Protein AF-A0A2Z5X552-F1 (afdb_monomer)

Sequence (143 aa):
MTGKTQVQVYRSRARCLKTTKQQIDLAKSMQAKVTDFGNGTKLLTFRDGTKRTIQTKDLLLDAVQESVQELGEYLAQHPDQISKVDPSILEMLTYAEYFVKAAMNEYTTDPQHCREVATSHLENLSEDYPQIFSKKNAARELN

Foldseek 3Di:
DDDDDPVRVLVVVCPPPDAVVVSVVSLVVQVWDWDDPLLQKIWTQGPVRDIDIDGHDDLLSVLLVVLVVLQVVVCVVVVVCPVVPDVVLVVLSVLLSVLCSCLVDPNDPCSPVSNVSSLVSLCCCCVVPVVRHDPCSSVSNVD

Secondary structure (DSSP, 8-state):
--PPPHHHHHHHHHTT--SHHHHHHHHHHTTPEEEE-SSSEEEEE-TTS-EEEEE---HHHHHHHHHHHHHHHHHHH-GGGGGGS-HHHHHHHHHHHHHHHHHHSTT-S-HHHHHHHHHHHHHHHHHH-TTT--HHHHHTT--

Nearest PDB structures (foldseek):
  7n7g-assembly1_B  TM=4.834E-01  e=1.024E+00  Enterococcus faecium
  7q3e-assembly1_A  TM=2.782E-01  e=4.806E+00  Mus musculus
  4hd1-assembly1_A  TM=2.905E-01  e=9.852E+00  Alicyclobacillus acidocaldarius subsp. acidocaldarius DSM 446

Radius of gyration: 19.0 Å; Cα contacts (8 Å, |Δi|>4): 166; chains: 1; bounding box: 33×29×62 Å

Mean predicted aligned error: 9.07 Å

pLDDT: mean 83.35, std 11.14, range [40.72, 95.5]

Solvent-accessible surface area (backbone atoms only — not comparable to full-atom values): 8044 Å² total; per-residue (Å²): 136,91,71,82,52,67,59,56,54,45,54,66,64,46,72,79,51,88,46,55,67,55,48,48,52,53,38,48,76,66,61,27,48,78,45,78,71,77,76,43,38,35,40,36,38,33,83,88,69,43,72,47,79,49,70,47,85,47,59,60,53,52,28,47,52,49,48,55,48,34,48,51,54,46,36,71,75,38,61,86,43,60,90,65,57,58,68,64,58,60,49,39,54,51,49,22,49,49,25,36,47,36,38,77,37,94,82,44,97,53,38,65,61,26,45,51,54,22,45,51,36,43,42,49,45,26,68,78,38,57,93,50,31,62,65,62,42,43,57,59,61,80,112

Structure (mmCIF, N/CA/C/O backbone):
data_AF-A0A2Z5X552-F1
#
_entry.id   AF-A0A2Z5X552-F1
#
loop_
_atom_site.group_PDB
_atom_site.id
_atom_site.type_symbol
_atom_site.label_atom_id
_atom_site.label_alt_id
_atom_site.label_comp_id
_atom_site.label_asym_id
_atom_site.label_entity_id
_atom_site.label_seq_id
_atom_site.pdbx_PDB_ins_code
_atom_site.Cartn_x
_atom_site.Cartn_y
_atom_site.Cartn_z
_atom_site.occupancy
_atom_site.B_iso_or_equiv
_atom_site.auth_seq_id
_atom_site.auth_comp_id
_atom_site.auth_asym_id
_atom_site.auth_atom_id
_atom_site.pdbx_PDB_model_num
ATOM 1 N N . MET A 1 1 ? 10.201 10.815 -39.193 1.00 40.72 1 MET A N 1
ATOM 2 C CA . MET A 1 1 ? 10.313 9.705 -38.220 1.00 40.72 1 MET A CA 1
ATOM 3 C C . MET A 1 1 ? 8.925 9.409 -37.669 1.00 40.72 1 MET A C 1
ATOM 5 O O . MET A 1 1 ? 8.448 10.161 -36.836 1.00 40.72 1 MET A O 1
ATOM 9 N N . THR A 1 2 ? 8.239 8.380 -38.160 1.00 51.66 2 THR A N 1
ATOM 10 C CA . THR A 1 2 ? 6.888 8.001 -37.694 1.00 51.66 2 THR A CA 1
ATOM 11 C C . THR A 1 2 ? 6.910 6.570 -37.155 1.00 51.66 2 THR A C 1
ATOM 13 O O . THR A 1 2 ? 6.212 5.681 -37.629 1.00 51.66 2 THR A O 1
ATOM 16 N N . GLY A 1 3 ? 7.781 6.331 -36.172 1.00 65.00 3 GLY A N 1
ATOM 17 C CA . GLY A 1 3 ? 7.770 5.110 -35.366 1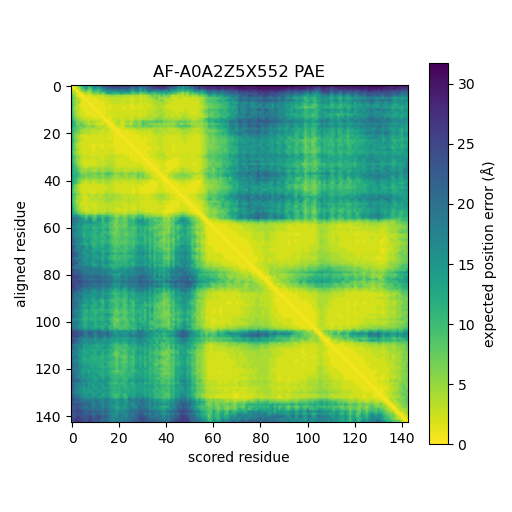.00 65.00 3 GLY A CA 1
ATOM 18 C C . GLY A 1 3 ? 6.860 5.282 -34.150 1.00 65.00 3 GLY A C 1
ATOM 19 O O . GLY A 1 3 ? 6.739 6.386 -33.621 1.00 65.00 3 GLY A O 1
ATOM 20 N N . LYS A 1 4 ? 6.216 4.200 -33.696 1.00 77.88 4 LYS A N 1
ATOM 21 C CA . LYS A 1 4 ? 5.478 4.203 -32.421 1.00 77.88 4 LYS A CA 1
ATOM 22 C C . LYS A 1 4 ? 6.444 4.497 -31.271 1.00 77.88 4 LYS A C 1
ATOM 24 O O . LYS A 1 4 ? 7.532 3.925 -31.237 1.00 77.88 4 LYS A O 1
ATOM 29 N N . THR A 1 5 ? 6.033 5.332 -30.319 1.00 87.50 5 THR A N 1
ATOM 30 C CA . THR A 1 5 ? 6.834 5.592 -29.110 1.00 87.50 5 THR A CA 1
ATOM 31 C C . THR A 1 5 ? 6.931 4.338 -28.243 1.00 87.50 5 THR A C 1
ATOM 33 O O . THR A 1 5 ? 6.062 3.458 -28.293 1.00 87.50 5 THR A O 1
ATOM 36 N N . GLN A 1 6 ? 7.960 4.242 -27.401 1.00 88.75 6 GLN A N 1
ATOM 37 C CA . GLN A 1 6 ? 8.126 3.101 -26.500 1.00 88.75 6 GLN A CA 1
ATOM 38 C C . GLN A 1 6 ? 6.947 2.970 -25.529 1.00 88.75 6 GLN A C 1
ATOM 40 O O . GLN A 1 6 ? 6.493 1.854 -25.286 1.00 88.75 6 GLN A O 1
ATOM 45 N N . VAL A 1 7 ? 6.348 4.081 -25.083 1.00 89.75 7 VAL A N 1
ATOM 46 C CA . VAL A 1 7 ? 5.090 4.057 -24.314 1.00 89.75 7 VAL A CA 1
ATOM 47 C C . VAL A 1 7 ? 3.936 3.419 -25.094 1.00 89.75 7 VAL A C 1
ATOM 49 O O . VAL A 1 7 ? 3.161 2.656 -24.516 1.00 89.75 7 VAL A O 1
ATOM 52 N N . GLN A 1 8 ? 3.786 3.691 -26.394 1.00 90.00 8 GLN A N 1
ATOM 53 C CA . GLN A 1 8 ? 2.726 3.071 -27.203 1.00 90.00 8 GLN A CA 1
ATOM 54 C C . GLN A 1 8 ? 2.947 1.561 -27.364 1.00 90.00 8 GLN A C 1
ATOM 56 O O . GLN A 1 8 ? 1.996 0.781 -27.261 1.00 90.00 8 GLN A O 1
ATOM 61 N N . VAL A 1 9 ? 4.198 1.140 -27.570 1.00 89.69 9 VAL A N 1
ATOM 62 C CA . VAL A 1 9 ? 4.573 -0.282 -27.634 1.00 89.69 9 VAL A CA 1
ATOM 63 C C . VAL A 1 9 ? 4.316 -0.966 -26.290 1.00 89.69 9 VAL A C 1
ATOM 65 O O . VAL A 1 9 ? 3.679 -2.021 -26.254 1.00 89.69 9 VAL A O 1
ATOM 68 N N . TYR A 1 10 ? 4.732 -0.330 -25.194 1.00 91.75 10 TYR A N 1
ATOM 69 C CA . TYR A 1 10 ? 4.497 -0.796 -23.833 1.00 91.75 10 TYR A CA 1
ATOM 70 C C . TYR A 1 10 ? 3.005 -0.983 -23.566 1.00 91.75 10 TYR A C 1
ATOM 72 O O . TYR A 1 10 ? 2.586 -2.081 -23.215 1.00 91.75 10 TYR A O 1
ATOM 80 N N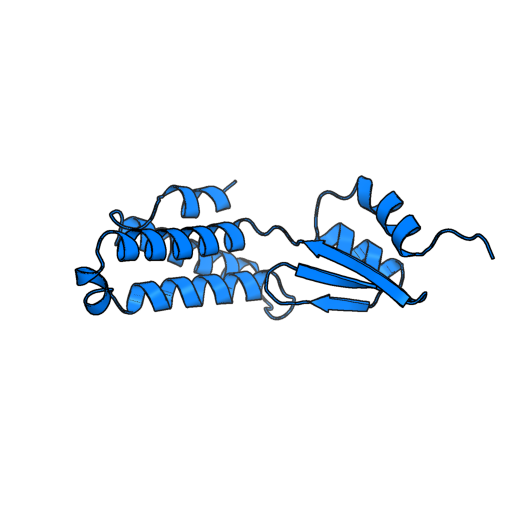 . ARG A 1 11 ? 2.176 0.042 -23.820 1.00 89.38 11 ARG A N 1
ATOM 81 C CA . ARG A 1 11 ? 0.717 -0.030 -23.626 1.00 89.38 11 ARG A CA 1
ATOM 82 C C . ARG A 1 11 ? 0.100 -1.188 -24.397 1.00 89.38 11 ARG A C 1
ATOM 84 O O . ARG A 1 11 ? -0.737 -1.895 -23.851 1.00 89.38 11 ARG A O 1
ATOM 91 N N . SER A 1 12 ? 0.511 -1.403 -25.648 1.00 90.88 12 SER A N 1
ATOM 92 C CA . SER A 1 12 ? -0.028 -2.500 -26.452 1.00 90.88 12 SER A CA 1
ATOM 93 C C . SER A 1 12 ? 0.278 -3.869 -25.844 1.00 90.88 12 SER A C 1
ATOM 95 O O . SER A 1 12 ? -0.609 -4.720 -25.840 1.00 90.88 12 SER A O 1
ATOM 97 N N . ARG A 1 13 ? 1.505 -4.070 -25.344 1.00 89.75 13 ARG A N 1
ATOM 98 C CA . ARG A 1 13 ? 1.972 -5.332 -24.745 1.00 89.75 13 ARG A CA 1
ATOM 99 C C . ARG A 1 13 ? 1.439 -5.543 -23.326 1.00 89.75 13 ARG A C 1
ATOM 101 O O . ARG A 1 13 ? 1.107 -6.663 -22.961 1.00 89.75 13 ARG A O 1
ATOM 108 N N . ALA A 1 14 ? 1.289 -4.466 -22.559 1.00 86.94 14 ALA A N 1
ATOM 109 C CA . ALA A 1 14 ? 0.806 -4.501 -21.184 1.00 86.94 14 ALA A CA 1
ATOM 110 C C . ALA A 1 14 ? -0.682 -4.878 -21.063 1.00 86.94 14 ALA A C 1
ATOM 112 O O . ALA A 1 14 ? -1.110 -5.281 -19.989 1.00 86.94 14 ALA A O 1
ATOM 113 N N . ARG A 1 15 ? -1.468 -4.800 -22.152 1.00 85.12 15 ARG A N 1
ATOM 114 C CA . ARG A 1 15 ? -2.917 -5.092 -22.152 1.00 85.12 15 ARG A CA 1
ATOM 115 C C . ARG A 1 15 ? -3.298 -6.465 -21.596 1.00 85.12 15 ARG A C 1
ATOM 117 O O . ARG A 1 15 ? -4.395 -6.602 -21.075 1.00 85.12 15 ARG A O 1
ATOM 124 N N . CYS A 1 16 ? -2.433 -7.465 -21.743 1.00 80.75 16 CYS A N 1
ATOM 125 C CA . CYS A 1 16 ? -2.715 -8.835 -21.303 1.00 80.75 16 CYS A CA 1
ATOM 126 C C . CYS A 1 16 ? -2.093 -9.169 -19.939 1.00 80.75 16 CYS A C 1
ATOM 128 O O . CYS A 1 16 ? -2.229 -10.295 -19.466 1.00 80.75 16 CYS A O 1
ATOM 130 N N . LEU A 1 17 ? -1.380 -8.222 -19.324 1.00 81.75 17 LEU A N 1
ATOM 131 C CA . LEU A 1 17 ? -0.680 -8.443 -18.066 1.00 81.75 17 LEU A CA 1
ATOM 132 C C . LEU A 1 17 ? -1.639 -8.199 -16.906 1.00 81.75 17 LEU A C 1
ATOM 134 O O . LEU A 1 17 ? -2.279 -7.151 -16.829 1.00 81.75 17 LEU A O 1
ATOM 138 N N . LYS A 1 18 ? -1.732 -9.180 -16.012 1.00 69.12 18 LYS A N 1
ATOM 139 C CA . LYS A 1 18 ? -2.683 -9.182 -14.895 1.00 69.12 18 LYS A CA 1
ATOM 140 C C . LYS A 1 18 ? -2.067 -8.681 -13.597 1.00 69.12 18 LYS A C 1
ATOM 142 O O . LYS A 1 18 ? -2.797 -8.260 -12.711 1.00 69.12 18 LYS A O 1
ATOM 147 N N . THR A 1 19 ? -0.740 -8.714 -13.484 1.00 70.94 19 THR A N 1
ATOM 148 C CA . THR A 1 19 ? -0.038 -8.300 -12.266 1.00 70.94 19 THR A CA 1
ATOM 149 C C . THR A 1 19 ? 0.910 -7.146 -12.534 1.00 70.94 19 THR A C 1
ATOM 151 O O . THR A 1 19 ? 1.449 -6.976 -13.633 1.00 70.94 19 THR A O 1
ATOM 154 N N . THR A 1 20 ? 1.169 -6.356 -11.497 1.00 76.25 20 THR A N 1
ATOM 155 C CA . THR A 1 20 ? 2.117 -5.252 -11.614 1.00 76.25 20 THR A CA 1
ATOM 156 C C . THR A 1 20 ? 3.551 -5.738 -11.795 1.00 76.25 20 THR A C 1
ATOM 158 O O . THR A 1 20 ? 4.319 -5.101 -12.510 1.00 76.25 20 THR A O 1
ATOM 161 N N . LYS A 1 21 ? 3.900 -6.911 -11.245 1.00 79.25 21 LYS A N 1
ATOM 162 C CA . LYS A 1 21 ? 5.187 -7.576 -11.500 1.00 79.25 21 LYS A CA 1
ATOM 163 C C . LYS A 1 21 ? 5.411 -7.791 -12.997 1.00 79.25 21 LYS A C 1
ATOM 165 O O . LYS A 1 21 ? 6.409 -7.328 -13.534 1.00 79.25 21 LYS A O 1
ATOM 170 N N . GLN A 1 22 ? 4.427 -8.360 -13.695 1.00 81.56 22 GLN A N 1
ATOM 171 C CA . GLN A 1 22 ? 4.495 -8.543 -15.148 1.00 81.56 22 GLN A CA 1
ATOM 172 C C . GLN A 1 22 ? 4.674 -7.207 -15.890 1.00 81.56 22 GLN A C 1
ATOM 174 O O . GLN A 1 22 ? 5.455 -7.115 -16.838 1.00 81.56 22 GLN A O 1
ATOM 179 N N . GLN A 1 23 ? 3.965 -6.158 -15.463 1.00 86.69 23 GLN A N 1
ATOM 180 C CA . GLN A 1 23 ? 4.086 -4.819 -16.047 1.00 86.69 23 GLN A CA 1
ATOM 181 C C . GLN A 1 23 ? 5.475 -4.194 -15.841 1.00 86.69 23 GLN A C 1
ATOM 183 O O . GLN A 1 23 ? 5.967 -3.513 -16.746 1.00 86.69 23 GLN A O 1
ATOM 188 N N . ILE A 1 24 ? 6.103 -4.421 -14.685 1.00 87.06 24 ILE A N 1
ATOM 189 C CA . ILE A 1 24 ? 7.466 -3.972 -14.366 1.00 87.06 24 ILE A CA 1
ATOM 190 C C . ILE A 1 24 ? 8.494 -4.770 -15.167 1.00 87.06 24 ILE A C 1
ATOM 192 O O . ILE A 1 24 ? 9.382 -4.169 -15.766 1.00 87.06 24 ILE A O 1
ATOM 196 N N . ASP A 1 25 ? 8.353 -6.093 -15.237 1.00 87.38 25 ASP A N 1
ATOM 197 C CA . ASP A 1 25 ? 9.259 -6.967 -15.988 1.00 87.38 25 ASP A CA 1
ATOM 198 C C . ASP A 1 25 ? 9.256 -6.608 -17.478 1.00 87.38 25 ASP A C 1
ATOM 200 O O . ASP A 1 25 ? 10.313 -6.464 -18.098 1.00 87.38 25 ASP A O 1
ATOM 204 N N . LEU A 1 26 ? 8.074 -6.336 -18.046 1.00 91.50 26 LEU A N 1
ATOM 205 C CA . LEU A 1 26 ? 7.956 -5.810 -19.404 1.00 91.50 26 LEU A CA 1
ATOM 206 C C . LEU A 1 26 ? 8.688 -4.465 -19.552 1.00 91.50 26 LEU A C 1
ATOM 208 O O . LEU A 1 26 ? 9.427 -4.282 -20.519 1.00 91.50 26 LEU A O 1
ATOM 212 N N . ALA A 1 27 ? 8.517 -3.531 -18.614 1.00 91.25 27 ALA A N 1
ATOM 213 C CA . ALA A 1 27 ? 9.190 -2.232 -18.668 1.00 91.25 27 ALA A CA 1
ATOM 214 C C . ALA A 1 27 ? 10.723 -2.376 -18.601 1.00 91.25 27 ALA A C 1
ATOM 216 O O . ALA A 1 27 ? 11.428 -1.788 -19.424 1.00 91.25 27 ALA A O 1
ATOM 217 N N . LYS A 1 28 ? 11.231 -3.219 -17.689 1.00 91.25 28 LYS A N 1
ATOM 218 C CA . LYS A 1 28 ? 12.657 -3.563 -17.561 1.00 91.25 28 LYS A CA 1
ATOM 219 C C . LYS A 1 28 ? 13.190 -4.207 -18.847 1.00 91.25 28 LYS A C 1
ATOM 221 O O . LYS A 1 28 ? 14.249 -3.807 -19.326 1.00 91.25 28 LYS A O 1
ATOM 226 N N . SER A 1 29 ? 12.435 -5.118 -19.473 1.00 92.94 29 SER A N 1
ATOM 227 C CA . SER A 1 29 ? 12.815 -5.737 -20.759 1.00 92.94 29 SER A CA 1
ATOM 228 C C . SER A 1 29 ? 12.929 -4.725 -21.908 1.00 92.94 29 SER A C 1
ATOM 230 O O . SER A 1 29 ? 13.716 -4.908 -22.833 1.00 92.94 29 SER A O 1
ATOM 232 N N . MET A 1 30 ? 12.178 -3.623 -21.828 1.00 92.75 30 MET A N 1
ATOM 233 C CA . MET A 1 30 ? 12.245 -2.492 -22.757 1.00 92.75 30 MET A CA 1
ATOM 234 C C . MET A 1 30 ? 13.282 -1.437 -22.337 1.00 92.75 30 MET A C 1
ATOM 236 O O . MET A 1 30 ? 13.320 -0.357 -22.921 1.00 92.75 30 MET A O 1
ATOM 240 N N . GLN A 1 31 ? 14.123 -1.747 -21.342 1.00 92.38 31 GLN A N 1
ATOM 241 C CA . GLN A 1 31 ? 15.177 -0.880 -20.806 1.00 92.38 31 GLN A CA 1
ATOM 242 C C . GLN A 1 31 ? 14.639 0.444 -20.245 1.00 92.38 31 GLN A C 1
ATOM 244 O O . GLN A 1 31 ? 15.331 1.464 -20.274 1.00 92.38 31 GLN A O 1
ATOM 249 N N . ALA A 1 32 ? 13.403 0.438 -19.740 1.00 93.56 32 ALA A N 1
ATOM 250 C CA . ALA A 1 32 ? 12.854 1.575 -19.021 1.00 93.56 32 ALA A CA 1
ATOM 251 C C . ALA A 1 32 ? 13.481 1.673 -17.624 1.00 93.56 32 ALA A C 1
ATOM 253 O O . ALA A 1 32 ? 13.628 0.672 -16.920 1.00 93.56 32 ALA A O 1
ATOM 254 N N . LYS A 1 33 ? 13.794 2.896 -17.193 1.00 94.56 33 LYS A N 1
ATOM 255 C CA . LYS A 1 33 ? 14.086 3.189 -15.790 1.00 94.56 33 LYS A CA 1
ATOM 256 C C . LYS A 1 33 ? 12.773 3.177 -15.012 1.00 94.56 33 LYS A C 1
ATOM 258 O O . LYS A 1 33 ? 11.819 3.843 -15.413 1.00 94.56 33 LYS A O 1
ATOM 263 N N . VAL A 1 34 ? 12.737 2.449 -13.903 1.00 91.44 34 VAL A N 1
ATOM 264 C CA . VAL A 1 34 ? 11.592 2.421 -12.989 1.00 91.44 34 VAL A CA 1
ATOM 265 C C . VAL A 1 34 ? 11.931 3.284 -11.782 1.00 91.44 34 VAL A C 1
ATOM 267 O O . VAL A 1 34 ? 12.900 3.009 -11.082 1.00 91.44 34 VAL A O 1
ATOM 270 N N . THR A 1 35 ? 11.151 4.336 -11.566 1.00 89.31 35 THR A N 1
ATOM 271 C CA . THR A 1 35 ? 11.186 5.137 -10.343 1.00 89.31 35 THR A CA 1
ATOM 272 C C . THR A 1 35 ? 9.984 4.758 -9.496 1.00 89.31 35 THR A C 1
ATOM 274 O O . THR A 1 35 ? 8.856 4.777 -9.985 1.00 89.31 35 THR A O 1
ATOM 277 N N . ASP A 1 36 ? 10.230 4.418 -8.240 1.00 82.69 36 ASP A N 1
ATOM 278 C CA . ASP A 1 36 ? 9.190 4.126 -7.263 1.00 82.69 36 ASP A CA 1
ATOM 279 C C . ASP A 1 36 ? 8.883 5.363 -6.420 1.00 82.69 36 ASP A C 1
ATOM 281 O O . ASP A 1 36 ? 9.809 6.056 -5.999 1.00 82.69 36 ASP A O 1
ATOM 285 N N . PHE A 1 37 ? 7.603 5.642 -6.185 1.00 78.50 37 PHE A N 1
ATOM 286 C CA . PHE A 1 37 ? 7.164 6.721 -5.300 1.00 78.50 37 PHE A CA 1
ATOM 287 C C . PHE A 1 37 ? 6.748 6.234 -3.905 1.00 78.50 37 PHE A C 1
ATOM 289 O O . PHE A 1 37 ? 6.377 7.053 -3.071 1.00 78.50 37 PHE A O 1
ATOM 296 N N . GLY A 1 38 ? 6.787 4.926 -3.630 1.00 65.75 38 GLY A N 1
ATOM 297 C CA . GLY A 1 38 ? 6.518 4.362 -2.303 1.00 65.75 38 GLY A CA 1
ATOM 298 C C . GLY A 1 38 ? 5.048 4.383 -1.869 1.00 65.75 38 GLY A C 1
ATOM 299 O O . GLY A 1 38 ? 4.732 3.933 -0.777 1.00 65.75 38 GLY A O 1
ATOM 300 N N . ASN A 1 39 ? 4.139 4.871 -2.711 1.00 64.94 39 ASN A N 1
ATOM 301 C CA . ASN A 1 39 ? 2.690 4.926 -2.477 1.00 64.94 39 ASN A CA 1
ATOM 302 C C . ASN A 1 39 ? 1.919 3.984 -3.418 1.00 64.94 39 ASN A C 1
ATOM 304 O O . ASN A 1 39 ? 0.818 4.296 -3.865 1.00 64.94 39 ASN A O 1
ATOM 308 N N . GLY A 1 40 ? 2.559 2.896 -3.848 1.00 68.88 40 GLY A N 1
ATOM 309 C CA . GLY A 1 40 ? 1.995 2.024 -4.872 1.00 68.88 40 GLY A CA 1
ATOM 310 C C . GLY A 1 40 ? 1.977 2.645 -6.275 1.00 68.88 40 GLY A C 1
ATOM 311 O O . GLY A 1 40 ? 1.377 2.075 -7.181 1.00 68.88 40 GLY A O 1
ATOM 312 N N . THR A 1 41 ? 2.658 3.769 -6.514 1.00 80.88 41 THR A N 1
ATOM 313 C CA . THR A 1 41 ? 2.808 4.353 -7.854 1.00 80.88 41 THR A CA 1
ATOM 314 C C . THR A 1 41 ? 4.239 4.201 -8.360 1.00 80.88 41 THR A C 1
ATOM 316 O O . THR A 1 41 ? 5.192 4.574 -7.680 1.00 80.88 41 THR A O 1
ATOM 319 N N . LYS A 1 42 ? 4.398 3.717 -9.598 1.00 86.75 42 LYS A N 1
ATOM 320 C CA . LYS A 1 42 ? 5.703 3.605 -10.266 1.00 86.75 42 LYS A CA 1
ATOM 321 C C . LYS A 1 42 ? 5.714 4.394 -11.574 1.00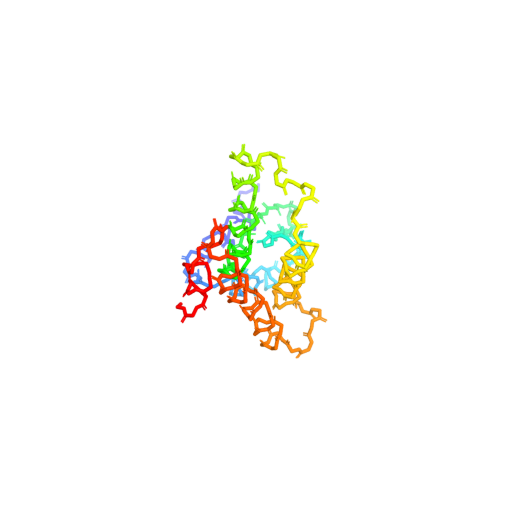 86.75 42 LYS A C 1
ATOM 323 O O . LYS A 1 42 ? 4.791 4.297 -12.386 1.00 86.75 42 LYS A O 1
ATOM 328 N N . LEU A 1 43 ? 6.775 5.167 -11.796 1.00 92.06 43 LEU A N 1
ATOM 329 C CA . LEU A 1 43 ? 7.040 5.902 -13.030 1.00 92.06 43 LEU A CA 1
ATOM 330 C C . LEU A 1 43 ? 8.034 5.134 -13.900 1.00 92.06 43 LEU A C 1
ATOM 332 O O . LEU A 1 43 ? 9.188 4.933 -13.534 1.00 92.06 43 LEU A O 1
ATOM 336 N N . LEU A 1 44 ? 7.595 4.769 -15.096 1.00 94.12 44 LEU A N 1
ATOM 337 C CA . LEU A 1 44 ? 8.416 4.172 -16.137 1.00 94.12 44 LEU A CA 1
ATOM 338 C C . LEU A 1 44 ? 8.947 5.286 -17.038 1.00 94.12 44 LEU A C 1
ATOM 340 O O . LEU A 1 44 ? 8.157 6.023 -17.630 1.00 94.12 44 LEU A O 1
ATOM 344 N N . THR A 1 45 ? 10.266 5.406 -17.153 1.00 95.50 45 THR A N 1
ATOM 345 C CA . THR A 1 45 ? 10.936 6.336 -18.072 1.00 95.50 45 THR A CA 1
ATOM 346 C C . THR A 1 45 ? 11.654 5.539 -19.152 1.00 95.50 45 THR A C 1
ATOM 348 O O . THR A 1 45 ? 12.608 4.816 -18.870 1.00 95.50 45 THR A O 1
ATOM 351 N N . PHE A 1 46 ? 11.176 5.657 -20.384 1.00 93.81 46 PHE A N 1
ATOM 352 C CA . PHE A 1 46 ? 11.684 4.941 -21.550 1.00 93.81 46 PHE A CA 1
ATOM 353 C C . PHE A 1 46 ? 12.872 5.674 -22.186 1.00 93.81 46 PHE A C 1
ATOM 355 O O . PHE A 1 46 ? 13.101 6.857 -21.926 1.00 93.81 46 PHE A O 1
ATOM 362 N N . ARG A 1 47 ? 13.646 4.981 -23.032 1.00 89.19 47 ARG A N 1
ATOM 363 C CA . ARG A 1 47 ? 14.867 5.549 -23.642 1.00 89.19 47 ARG A CA 1
ATOM 364 C C . ARG A 1 47 ? 14.595 6.725 -24.572 1.00 89.19 47 ARG A C 1
ATOM 366 O O . ARG A 1 47 ? 15.433 7.606 -24.697 1.00 89.19 47 ARG A O 1
ATOM 373 N N . ASP A 1 48 ? 13.426 6.738 -25.201 1.00 89.12 48 ASP A N 1
ATOM 374 C CA . ASP A 1 48 ? 12.960 7.848 -26.037 1.00 89.12 48 ASP A CA 1
ATOM 375 C C . ASP A 1 48 ? 12.465 9.055 -25.211 1.00 89.12 48 ASP A C 1
ATOM 377 O O . ASP A 1 48 ? 11.889 9.990 -25.761 1.00 89.12 48 ASP A O 1
ATOM 381 N N . GLY A 1 49 ? 12.660 9.032 -23.886 1.00 87.31 49 GLY A N 1
ATOM 382 C CA . GLY A 1 49 ? 12.240 10.076 -22.953 1.00 87.31 49 GLY A CA 1
ATOM 383 C C . GLY A 1 49 ? 10.757 10.024 -22.591 1.00 87.31 49 GLY A C 1
ATOM 384 O O . GLY A 1 49 ? 10.317 10.770 -21.711 1.00 87.31 49 GLY A O 1
ATOM 385 N N . THR A 1 50 ? 9.973 9.145 -23.224 1.00 92.50 50 THR A N 1
ATOM 386 C CA . THR A 1 50 ? 8.553 9.018 -22.906 1.00 92.50 50 THR A CA 1
ATOM 387 C C . THR A 1 50 ? 8.354 8.411 -21.520 1.00 92.50 50 THR A C 1
ATOM 389 O O . THR A 1 50 ? 9.165 7.622 -21.029 1.00 92.50 50 THR A O 1
ATOM 392 N N . LYS A 1 51 ? 7.274 8.820 -20.851 1.00 92.94 51 LYS A N 1
ATOM 393 C CA . LYS A 1 51 ? 6.986 8.446 -19.465 1.00 92.94 51 LYS A CA 1
ATOM 394 C C . LYS A 1 51 ? 5.616 7.796 -19.346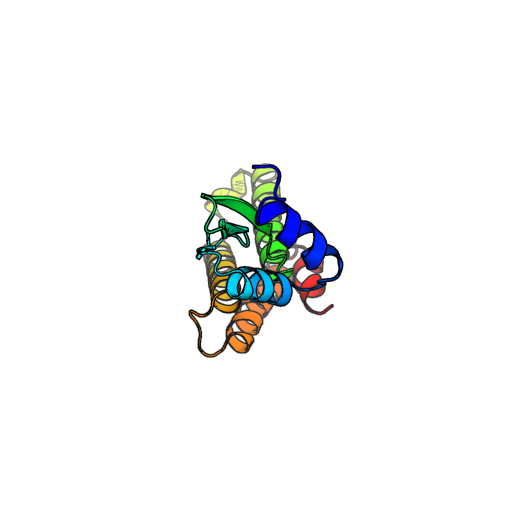 1.00 92.94 51 LYS A C 1
ATOM 396 O O . LYS A 1 51 ? 4.670 8.193 -20.028 1.00 92.94 51 LYS A O 1
ATOM 401 N N . ARG A 1 52 ? 5.494 6.817 -18.453 1.00 90.94 52 ARG A N 1
ATOM 402 C CA . ARG A 1 52 ? 4.213 6.197 -18.103 1.00 90.94 52 ARG A CA 1
ATOM 403 C C . ARG A 1 52 ? 4.164 5.876 -16.623 1.00 90.94 52 ARG A C 1
ATOM 405 O O . ARG A 1 52 ? 5.042 5.198 -16.111 1.00 90.94 52 ARG A O 1
ATOM 412 N N . THR A 1 53 ? 3.089 6.291 -15.976 1.00 89.81 53 THR A N 1
ATOM 413 C CA . THR A 1 53 ? 2.776 5.869 -14.614 1.00 89.81 53 THR A CA 1
ATOM 414 C C . THR A 1 53 ? 1.967 4.575 -14.635 1.00 89.81 53 THR A C 1
ATOM 416 O O . THR A 1 53 ? 1.029 4.446 -15.432 1.00 89.81 53 THR A O 1
ATOM 419 N N . ILE A 1 54 ? 2.326 3.636 -13.765 1.00 86.31 54 ILE A N 1
ATOM 420 C CA . ILE A 1 54 ? 1.528 2.454 -13.432 1.00 86.31 54 ILE A CA 1
ATOM 421 C C . ILE A 1 54 ? 1.235 2.461 -11.930 1.00 86.31 54 ILE A C 1
ATOM 423 O O . ILE A 1 54 ? 2.056 2.932 -11.141 1.00 86.31 54 ILE A O 1
ATOM 427 N N . GLN A 1 55 ? 0.067 1.951 -11.550 1.00 78.56 55 GLN A N 1
ATOM 428 C CA . GLN A 1 55 ? -0.283 1.733 -10.151 1.00 78.56 55 GLN A CA 1
ATOM 4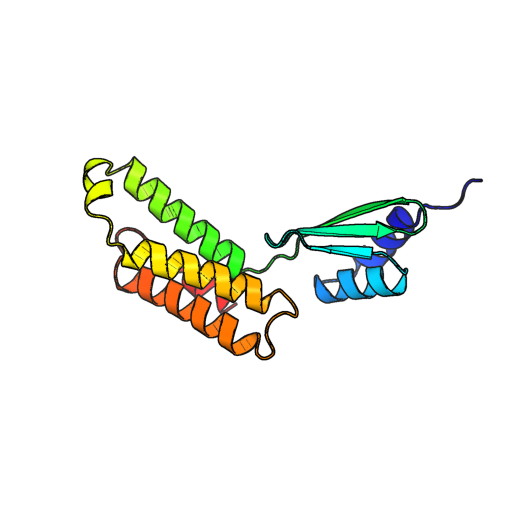29 C C . GLN A 1 55 ? -0.103 0.251 -9.822 1.00 78.56 55 GLN A C 1
ATOM 431 O O . GLN A 1 55 ? -0.695 -0.618 -10.460 1.00 78.56 55 GLN A O 1
ATOM 436 N N . THR A 1 56 ? 0.750 -0.021 -8.843 1.00 70.62 56 THR A N 1
ATOM 437 C CA . THR A 1 56 ? 0.760 -1.265 -8.075 1.00 70.62 56 THR A CA 1
ATOM 438 C C . THR A 1 56 ? -0.453 -1.233 -7.162 1.00 70.62 56 THR A C 1
ATOM 440 O O . THR A 1 56 ? -0.424 -0.547 -6.148 1.00 70.62 56 THR A O 1
ATOM 443 N N . LYS A 1 57 ? -1.513 -1.951 -7.537 1.00 66.62 57 LYS A N 1
ATOM 444 C CA . LYS A 1 57 ? -2.615 -2.217 -6.618 1.00 66.62 57 LYS A CA 1
ATOM 445 C C . LYS A 1 57 ? -2.154 -3.288 -5.633 1.00 66.62 57 LYS A C 1
ATOM 447 O O . LYS A 1 57 ? -1.903 -4.417 -6.055 1.00 66.62 57 LYS A O 1
ATOM 452 N N . ASP A 1 58 ? -1.979 -2.906 -4.378 1.00 73.12 58 ASP A N 1
ATOM 453 C CA . ASP A 1 58 ? -1.791 -3.828 -3.264 1.00 73.12 58 ASP A CA 1
ATOM 454 C C . ASP A 1 58 ? -3.010 -3.645 -2.380 1.00 73.12 58 ASP A C 1
ATOM 456 O O . ASP A 1 58 ? -3.235 -2.539 -1.889 1.00 73.12 58 ASP A O 1
ATOM 460 N N . LEU A 1 59 ? -3.830 -4.690 -2.278 1.00 76.69 59 LEU A N 1
ATOM 461 C CA . LEU A 1 59 ? -5.059 -4.613 -1.498 1.00 76.69 59 LEU A CA 1
ATOM 462 C C . LEU A 1 59 ? -4.715 -4.172 -0.069 1.00 76.69 59 LEU A C 1
ATOM 464 O O . LEU A 1 59 ? -5.380 -3.284 0.450 1.00 76.69 59 LEU A O 1
ATOM 468 N N . LEU A 1 60 ? -3.583 -4.636 0.474 1.00 81.38 60 LEU A N 1
ATOM 469 C CA . LEU A 1 60 ? -3.175 -4.381 1.856 1.00 81.38 60 LEU A CA 1
ATOM 470 C C . LEU A 1 60 ? -2.875 -2.914 2.087 1.00 81.38 60 LEU A C 1
ATOM 472 O O . LEU A 1 60 ? -3.155 -2.378 3.154 1.00 81.38 60 LEU A O 1
ATOM 476 N N . LEU A 1 61 ? -2.353 -2.235 1.065 1.00 83.38 61 LEU A N 1
ATOM 477 C CA . LEU A 1 61 ? -2.136 -0.798 1.136 1.00 83.38 61 LEU A CA 1
ATOM 478 C C . LEU A 1 61 ? -3.467 -0.047 1.071 1.00 83.38 61 LEU A C 1
ATOM 480 O O . LEU A 1 61 ? -3.639 0.918 1.813 1.00 83.38 61 LEU A O 1
ATOM 484 N N . ASP A 1 62 ? -4.397 -0.499 0.223 1.00 83.38 62 ASP A N 1
ATOM 485 C CA . ASP A 1 62 ? -5.750 0.061 0.150 1.00 83.38 62 ASP A CA 1
ATOM 486 C C . ASP A 1 62 ? -6.466 -0.112 1.507 1.00 83.38 62 ASP A C 1
ATOM 488 O O . ASP A 1 62 ? -7.048 0.841 2.014 1.00 83.38 62 ASP A O 1
ATOM 492 N N . ALA A 1 63 ? -6.368 -1.288 2.136 1.00 85.50 63 ALA A N 1
ATOM 493 C CA . ALA A 1 63 ? -6.974 -1.586 3.432 1.00 85.50 63 ALA A CA 1
ATOM 494 C C . ALA A 1 63 ? -6.406 -0.714 4.563 1.00 85.50 63 ALA A C 1
ATOM 496 O O . ALA A 1 63 ? -7.170 -0.163 5.354 1.00 85.50 63 ALA A O 1
ATOM 497 N N . VAL A 1 64 ? -5.081 -0.521 4.611 1.00 89.00 64 VAL A N 1
ATOM 498 C CA . VAL A 1 64 ? -4.456 0.404 5.573 1.00 89.00 64 VAL A CA 1
ATOM 499 C C . VAL A 1 64 ? -4.945 1.838 5.357 1.00 89.00 64 VAL A C 1
ATOM 501 O O . VAL A 1 64 ? -5.270 2.529 6.322 1.00 89.00 64 VAL A O 1
ATOM 504 N N . GLN A 1 65 ? -5.028 2.296 4.105 1.00 88.81 65 GLN A N 1
ATOM 505 C CA . GLN A 1 65 ? -5.509 3.643 3.785 1.00 88.81 65 GLN A CA 1
ATOM 506 C C . GLN A 1 65 ? -6.985 3.837 4.149 1.00 88.81 65 GLN A C 1
ATOM 508 O O . GLN A 1 65 ? -7.344 4.889 4.679 1.00 88.81 65 GLN A O 1
ATOM 513 N N . GLU A 1 66 ? -7.823 2.828 3.914 1.00 90.19 66 GLU A N 1
ATOM 514 C CA . GLU A 1 66 ? -9.229 2.826 4.325 1.00 90.19 66 GLU A CA 1
ATOM 515 C C . GLU A 1 66 ? -9.353 2.900 5.855 1.00 90.19 66 GLU A C 1
ATOM 517 O O . GLU A 1 66 ? -10.110 3.726 6.357 1.00 90.19 66 GLU A O 1
ATOM 522 N N . SER A 1 67 ? -8.543 2.157 6.617 1.00 91.25 67 SER A N 1
ATOM 523 C CA . SER A 1 67 ? -8.527 2.272 8.082 1.00 91.25 67 SER A CA 1
ATOM 524 C C . SER A 1 67 ? -8.063 3.653 8.570 1.00 91.25 67 SER A C 1
ATOM 526 O O . SER A 1 67 ? -8.649 4.205 9.500 1.00 91.25 67 SER A O 1
ATOM 528 N N . VAL A 1 68 ? -7.069 4.279 7.930 1.00 92.00 68 VAL A N 1
ATOM 529 C CA . VAL A 1 68 ? -6.695 5.677 8.240 1.00 92.00 68 VAL A CA 1
ATOM 530 C C . VAL A 1 68 ? -7.870 6.630 7.989 1.00 92.00 68 VAL A C 1
ATOM 532 O O . VAL A 1 68 ? -8.102 7.549 8.779 1.00 92.00 68 VAL A O 1
ATOM 535 N N . GLN A 1 69 ? -8.623 6.412 6.910 1.00 92.69 69 GLN A N 1
ATOM 536 C CA . GLN A 1 69 ? -9.807 7.207 6.602 1.00 92.69 69 GLN A CA 1
ATOM 537 C C . GLN A 1 69 ? -10.912 7.014 7.650 1.00 92.69 69 GLN A C 1
ATOM 539 O O . GLN A 1 69 ? -11.463 8.009 8.116 1.00 92.69 69 GLN A O 1
ATOM 544 N N . GLU A 1 70 ? -11.191 5.778 8.069 1.00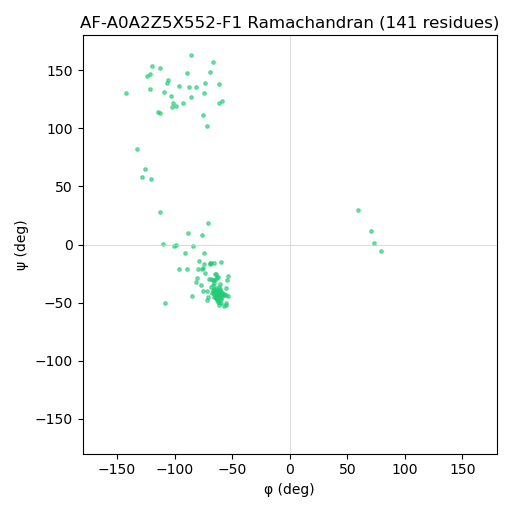 92.69 70 GLU A N 1
ATOM 545 C CA . GLU A 1 70 ? -12.171 5.468 9.121 1.00 92.69 70 GLU A CA 1
ATOM 546 C C . GLU A 1 70 ? -11.850 6.191 10.434 1.00 92.69 70 GLU A C 1
ATOM 548 O O . GLU A 1 70 ? -12.730 6.809 11.038 1.00 92.69 70 GLU A O 1
ATOM 553 N N . LEU A 1 71 ? -10.574 6.212 10.839 1.00 92.50 71 LEU A N 1
ATOM 554 C CA . LEU A 1 71 ? -10.139 6.990 11.999 1.00 92.50 71 LEU A CA 1
ATOM 555 C C . LEU A 1 71 ? -10.414 8.487 11.807 1.00 92.50 71 LEU A C 1
ATOM 557 O O . LEU A 1 71 ? -10.932 9.145 12.709 1.00 92.50 71 LEU A O 1
ATOM 561 N N . GLY A 1 72 ? -10.094 9.036 10.634 1.00 91.19 72 GLY A N 1
ATOM 562 C CA . GLY A 1 72 ? -10.365 10.439 10.315 1.00 91.19 72 GLY A CA 1
ATOM 563 C C . GLY A 1 72 ? -11.856 10.786 10.375 1.00 91.19 72 GLY A C 1
ATOM 564 O O . GLY A 1 72 ? -12.229 11.816 10.937 1.00 91.19 72 GLY A O 1
ATOM 565 N N . GLU A 1 73 ? -12.713 9.916 9.842 1.00 93.00 73 GLU A N 1
ATOM 566 C CA . GLU A 1 73 ? -14.169 10.074 9.865 1.00 93.00 73 GLU A CA 1
ATOM 567 C C . GLU A 1 73 ? -14.730 9.994 11.288 1.00 93.00 73 GLU A C 1
ATOM 569 O O . GLU A 1 73 ? -15.551 10.832 11.670 1.00 93.00 73 GLU A O 1
ATOM 574 N N . TYR A 1 74 ? -14.244 9.050 12.096 1.00 91.38 74 TYR A N 1
ATOM 575 C CA . TYR A 1 74 ? -14.621 8.930 13.502 1.00 91.38 74 TYR A CA 1
ATOM 576 C C . TYR A 1 74 ? -14.270 10.198 14.289 1.00 91.38 74 TYR A C 1
ATOM 578 O O . TYR A 1 74 ? -15.108 10.743 15.007 1.00 91.38 74 TYR A O 1
ATOM 586 N N . LEU A 1 75 ? -13.056 10.728 14.115 1.00 90.50 75 LEU A N 1
ATOM 587 C CA . LEU A 1 75 ? -12.613 11.943 14.808 1.00 90.50 75 LEU A CA 1
ATOM 588 C C . LEU A 1 75 ? -13.318 13.208 14.326 1.00 90.50 75 LEU A C 1
ATOM 590 O O . LEU A 1 75 ? -13.513 14.133 15.113 1.00 90.50 75 LEU A O 1
ATOM 594 N N . ALA A 1 76 ? -13.743 13.253 13.063 1.00 91.06 76 ALA A N 1
ATOM 595 C CA . ALA A 1 76 ? -14.578 14.338 12.564 1.00 91.06 76 ALA A CA 1
ATOM 596 C C . ALA A 1 76 ? -15.975 14.334 13.214 1.00 91.06 76 ALA A C 1
ATOM 598 O O . ALA A 1 76 ? -16.537 15.401 13.464 1.00 91.06 76 ALA A O 1
ATOM 599 N N . GLN A 1 77 ? -16.524 13.151 13.510 1.00 91.25 77 GLN A N 1
ATOM 600 C CA . GLN A 1 77 ? -17.814 12.989 14.192 1.00 91.25 77 GLN A CA 1
ATOM 601 C C . GLN A 1 77 ? -17.706 13.161 15.716 1.00 91.25 77 GLN A C 1
ATOM 603 O O . GLN A 1 77 ? -18.654 13.623 16.354 1.00 91.25 77 GLN A O 1
ATOM 608 N N . HIS A 1 78 ? -16.545 12.839 16.2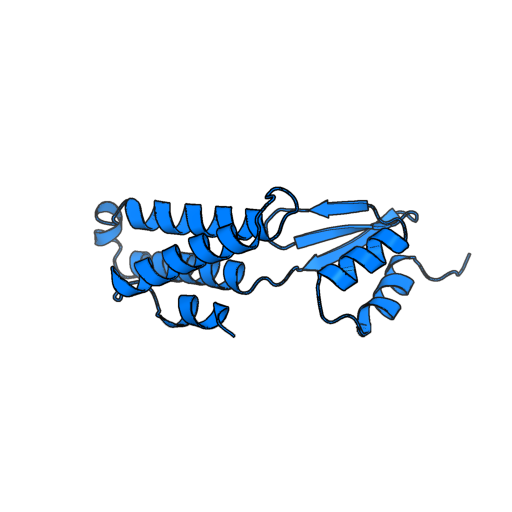91 1.00 88.88 78 HIS A N 1
ATOM 609 C CA . HIS A 1 78 ? -16.259 12.887 17.727 1.00 88.88 78 HIS A CA 1
ATOM 610 C C . HIS A 1 78 ? -15.005 13.728 18.033 1.00 88.88 78 HIS A C 1
ATOM 612 O O . HIS A 1 78 ? -13.998 13.203 18.520 1.00 88.88 78 HIS A O 1
ATOM 618 N N . PRO A 1 79 ? -15.027 15.049 17.767 1.00 86.38 79 PRO A N 1
ATOM 619 C CA . PRO A 1 79 ? -13.844 15.904 17.899 1.00 86.38 79 PRO A CA 1
ATOM 620 C C . PRO A 1 79 ? -13.320 16.004 19.340 1.00 86.38 79 PRO A C 1
ATOM 622 O O . PRO A 1 79 ? -12.131 16.228 19.561 1.00 86.38 79 PRO A O 1
ATOM 625 N N . ASP A 1 80 ? -14.181 15.798 20.337 1.00 87.75 80 ASP A N 1
ATOM 626 C CA . ASP A 1 80 ? -13.823 15.751 21.757 1.00 87.75 80 ASP A CA 1
ATOM 627 C C . ASP A 1 80 ? -12.999 14.508 22.135 1.00 87.75 80 ASP A C 1
ATOM 629 O O . ASP A 1 80 ? -12.369 14.478 23.196 1.00 87.75 80 ASP A O 1
ATOM 633 N N . GLN A 1 81 ? -12.976 13.494 21.269 1.00 82.12 81 GLN A N 1
ATOM 634 C CA . GLN A 1 81 ? -12.201 12.276 21.469 1.00 82.12 81 GLN A CA 1
ATOM 635 C C . GLN A 1 81 ? -10.794 12.339 20.879 1.00 82.12 81 GLN A C 1
ATOM 637 O O . GLN A 1 81 ? -9.997 11.461 21.186 1.00 82.12 81 GLN A O 1
ATOM 642 N N . ILE 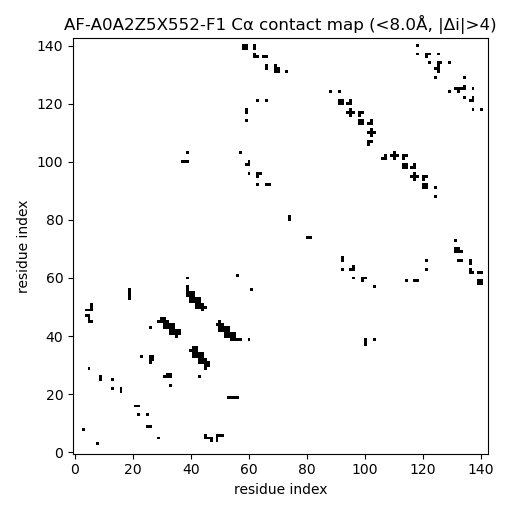A 1 82 ? -10.435 13.384 20.122 1.00 79.06 82 ILE A N 1
ATOM 643 C CA . ILE A 1 82 ? -9.095 13.528 19.518 1.00 79.06 82 ILE A CA 1
ATOM 644 C C . ILE A 1 82 ? -7.980 13.410 20.565 1.00 79.06 82 ILE A C 1
ATOM 646 O O . ILE A 1 82 ? -7.001 12.703 20.355 1.00 79.06 82 ILE A O 1
ATOM 650 N N . SER A 1 83 ? -8.138 14.055 21.722 1.00 77.31 83 SER A N 1
ATOM 651 C CA . SER A 1 83 ? -7.157 14.002 22.817 1.00 77.31 83 SER A CA 1
ATOM 652 C C . SER A 1 83 ? -7.160 12.682 23.596 1.00 77.31 83 SER A C 1
ATOM 654 O O . SER A 1 83 ? -6.302 12.478 24.452 1.00 77.31 83 SER A O 1
ATOM 656 N N . LYS A 1 84 ? -8.129 11.805 23.318 1.00 76.81 84 LYS A N 1
ATOM 657 C CA . LYS A 1 84 ? -8.312 10.489 23.940 1.00 76.81 84 LYS A CA 1
ATOM 658 C C . LYS A 1 84 ? -8.019 9.342 22.975 1.00 76.81 84 LYS A C 1
ATOM 660 O O . LYS A 1 84 ? -8.168 8.190 23.373 1.00 76.81 84 LYS A O 1
ATOM 665 N N . VAL A 1 85 ? -7.639 9.642 21.729 1.00 79.81 85 VAL A N 1
ATOM 666 C CA . VAL A 1 85 ? -7.181 8.626 20.783 1.00 79.81 85 VAL A CA 1
ATOM 667 C C . VAL A 1 85 ? -5.975 7.947 21.392 1.00 79.81 85 VAL A C 1
ATOM 669 O O . VAL A 1 85 ? -4.993 8.603 21.741 1.00 79.81 85 VAL A O 1
ATOM 672 N N . ASP A 1 86 ? -6.075 6.633 21.528 1.00 82.94 86 ASP A N 1
ATOM 673 C CA . ASP A 1 86 ? -4.978 5.820 22.008 1.00 82.94 86 ASP A CA 1
ATOM 674 C C . ASP A 1 86 ? -3.797 5.958 21.029 1.00 82.94 86 ASP A C 1
ATOM 676 O O . ASP A 1 86 ? -3.961 5.669 19.838 1.00 82.94 86 ASP A O 1
ATOM 680 N N . PRO A 1 87 ? -2.613 6.415 21.481 1.00 85.31 87 PRO A N 1
ATOM 681 C CA . PRO A 1 87 ? -1.438 6.530 20.622 1.00 85.31 87 PRO A CA 1
ATOM 682 C C . PRO A 1 87 ? -1.083 5.223 19.903 1.00 85.31 87 PRO A C 1
ATOM 684 O O . PRO A 1 87 ? -0.532 5.271 18.801 1.00 85.31 87 PRO A O 1
ATOM 687 N N . SER A 1 88 ? -1.445 4.071 20.481 1.00 87.50 88 SER A N 1
ATOM 688 C CA . SER A 1 88 ? -1.224 2.760 19.867 1.00 87.50 88 SER A CA 1
ATOM 689 C C . SER A 1 88 ? -1.983 2.575 18.548 1.00 87.50 88 SER A C 1
ATOM 691 O O . SER A 1 88 ? -1.478 1.891 17.663 1.00 87.50 88 SER A O 1
ATOM 693 N N . ILE A 1 89 ? -3.128 3.243 18.343 1.00 90.00 89 ILE A N 1
ATOM 694 C CA . ILE A 1 89 ? -3.873 3.198 17.073 1.00 90.00 89 ILE A CA 1
ATOM 695 C C . ILE A 1 89 ? -3.026 3.775 15.934 1.00 90.00 89 ILE A C 1
ATOM 697 O O . ILE A 1 89 ? -2.886 3.170 14.869 1.00 90.00 89 ILE A O 1
ATOM 701 N N . LEU A 1 90 ? -2.451 4.959 16.160 1.00 90.00 90 LEU A N 1
ATOM 702 C CA . LEU A 1 90 ? -1.613 5.637 15.170 1.00 90.00 90 LEU A CA 1
ATOM 703 C C . LEU A 1 90 ? -0.330 4.848 14.910 1.00 90.00 90 LEU A C 1
ATOM 705 O O . LEU A 1 90 ? 0.114 4.755 13.766 1.00 90.00 90 LEU A O 1
ATOM 709 N N . GLU A 1 91 ? 0.246 4.266 15.960 1.00 91.56 91 GLU A N 1
ATOM 710 C CA . GLU A 1 91 ? 1.427 3.416 15.859 1.00 91.56 91 GLU A CA 1
ATOM 711 C C . GLU A 1 91 ? 1.146 2.154 15.024 1.00 91.56 91 GLU A C 1
ATOM 713 O O . GLU A 1 91 ? 1.882 1.883 14.074 1.00 91.56 91 GLU A O 1
ATOM 718 N N . MET A 1 92 ? 0.041 1.445 15.281 1.00 91.94 92 MET A N 1
ATOM 719 C CA . MET A 1 92 ? -0.362 0.265 14.506 1.00 91.94 92 MET A CA 1
ATOM 720 C C . MET A 1 92 ? -0.623 0.596 13.033 1.00 91.94 92 MET A C 1
ATOM 722 O O . MET A 1 92 ? -0.127 -0.114 12.161 1.00 91.94 92 MET A O 1
ATOM 726 N N . LEU A 1 93 ? -1.337 1.689 12.730 1.00 92.06 93 LEU A N 1
ATOM 727 C CA . LEU A 1 93 ? -1.570 2.122 11.343 1.00 92.06 93 LEU A CA 1
ATOM 728 C C . LEU A 1 93 ? -0.263 2.498 10.633 1.00 92.06 93 LEU A C 1
ATOM 730 O O . LEU A 1 93 ? -0.059 2.139 9.472 1.00 92.06 93 LEU A O 1
ATOM 734 N N . THR A 1 94 ? 0.644 3.181 11.335 1.00 91.00 94 THR A N 1
ATOM 735 C CA . THR A 1 94 ? 1.950 3.577 10.790 1.00 91.00 94 THR A CA 1
ATOM 736 C C . THR A 1 94 ? 2.817 2.355 10.494 1.00 91.00 94 THR A C 1
ATOM 738 O O . THR A 1 94 ? 3.415 2.269 9.418 1.00 91.00 94 THR A O 1
ATOM 741 N N . TYR A 1 95 ? 2.874 1.385 11.413 1.00 91.38 95 TYR A N 1
ATOM 742 C CA . TYR A 1 95 ? 3.621 0.149 11.189 1.00 91.38 95 TYR A CA 1
ATOM 743 C C . TYR A 1 95 ? 2.996 -0.709 10.101 1.00 91.38 95 TYR A C 1
ATOM 745 O O . TYR A 1 95 ? 3.732 -1.208 9.250 1.00 91.38 95 TYR A O 1
ATOM 753 N N . ALA A 1 96 ? 1.669 -0.839 10.069 1.00 89.62 96 ALA A N 1
ATOM 754 C CA . ALA A 1 96 ? 0.988 -1.535 8.989 1.00 89.62 96 ALA A CA 1
ATOM 755 C C . ALA A 1 96 ? 1.380 -0.919 7.638 1.00 89.62 96 ALA A C 1
ATOM 757 O O . ALA A 1 96 ? 1.910 -1.624 6.783 1.00 89.62 96 ALA A O 1
ATOM 758 N N . GLU A 1 97 ? 1.265 0.403 7.471 1.00 88.94 97 GLU A N 1
ATOM 759 C CA . GLU A 1 97 ? 1.652 1.070 6.223 1.00 88.94 97 GLU A CA 1
ATOM 760 C C . GLU A 1 97 ? 3.131 0.836 5.867 1.00 88.94 97 GLU A C 1
ATOM 762 O O . GLU A 1 97 ? 3.465 0.555 4.710 1.00 88.94 97 GLU A O 1
ATOM 767 N N . TYR A 1 98 ? 4.025 0.917 6.857 1.00 88.25 98 TYR A N 1
ATOM 768 C CA . TYR A 1 98 ? 5.449 0.650 6.675 1.00 88.25 98 TYR A CA 1
ATOM 769 C C . TYR A 1 98 ? 5.705 -0.773 6.170 1.00 88.25 98 TYR A C 1
ATOM 771 O O . TYR A 1 98 ? 6.406 -0.948 5.171 1.00 88.25 98 TYR A O 1
ATOM 779 N N . PHE A 1 99 ? 5.126 -1.785 6.817 1.00 88.44 99 PHE A N 1
ATOM 780 C CA . PHE A 1 99 ? 5.337 -3.184 6.462 1.00 88.44 99 PHE A CA 1
ATOM 781 C C . PHE A 1 99 ? 4.726 -3.538 5.105 1.00 88.44 99 PHE A C 1
ATOM 783 O O . PHE A 1 99 ? 5.362 -4.249 4.326 1.00 88.44 99 PHE A O 1
ATOM 790 N N . VAL A 1 100 ? 3.568 -2.976 4.747 1.00 85.75 100 VAL A N 1
ATOM 791 C CA . VAL A 1 100 ? 3.015 -3.138 3.393 1.00 85.75 100 VAL A CA 1
ATOM 792 C C . VAL A 1 100 ? 3.958 -2.559 2.349 1.00 85.75 100 VAL A C 1
ATOM 794 O O . VAL A 1 100 ? 4.318 -3.232 1.382 1.00 85.75 100 VAL A O 1
ATOM 797 N N . LYS A 1 101 ? 4.421 -1.322 2.555 1.00 81.19 101 LYS A N 1
ATOM 798 C CA . LYS A 1 101 ? 5.379 -0.682 1.646 1.00 81.19 101 LYS A CA 1
ATOM 799 C C . LYS A 1 101 ? 6.690 -1.460 1.581 1.00 81.19 101 LYS A C 1
ATOM 801 O O . LYS A 1 101 ? 7.276 -1.553 0.503 1.00 81.19 101 LYS A O 1
ATOM 806 N N . ALA A 1 102 ? 7.149 -2.038 2.689 1.00 81.38 102 ALA A N 1
ATOM 807 C CA . ALA A 1 102 ? 8.317 -2.908 2.706 1.00 81.38 102 ALA A CA 1
ATOM 808 C C . ALA A 1 102 ? 8.075 -4.172 1.868 1.00 81.38 102 ALA A C 1
ATOM 810 O O . ALA A 1 102 ? 8.903 -4.478 1.023 1.00 81.38 102 ALA A O 1
ATOM 811 N N . ALA A 1 103 ? 6.926 -4.841 2.010 1.00 77.81 103 ALA A N 1
ATOM 812 C CA . ALA A 1 103 ? 6.566 -6.035 1.238 1.00 77.81 103 ALA A CA 1
ATOM 813 C C . ALA A 1 103 ? 6.382 -5.775 -0.268 1.00 77.81 103 ALA A C 1
ATOM 815 O O . ALA A 1 103 ? 6.597 -6.662 -1.097 1.00 77.81 103 ALA A O 1
ATOM 816 N N . MET A 1 104 ? 5.950 -4.568 -0.637 1.00 73.38 104 MET A N 1
ATOM 817 C CA . MET A 1 104 ? 5.798 -4.143 -2.033 1.00 73.38 104 MET A CA 1
ATOM 818 C C . MET A 1 104 ? 7.131 -3.836 -2.721 1.00 73.38 104 MET A C 1
ATOM 820 O O . MET A 1 104 ? 7.199 -3.792 -3.956 1.00 73.38 104 MET A O 1
ATOM 824 N N . ASN A 1 105 ? 8.172 -3.588 -1.934 1.00 64.56 105 ASN A N 1
ATOM 825 C CA . ASN A 1 105 ? 9.470 -3.153 -2.408 1.00 64.56 105 ASN A CA 1
ATOM 826 C C . ASN A 1 105 ? 10.520 -4.244 -2.162 1.00 64.56 105 ASN A C 1
ATOM 828 O O . ASN A 1 105 ? 10.439 -5.013 -1.215 1.00 64.56 105 ASN A O 1
ATOM 832 N N . GLU A 1 106 ? 11.564 -4.305 -2.986 1.00 56.03 106 GLU A N 1
ATOM 833 C CA . GLU A 1 106 ? 12.666 -5.274 -2.817 1.00 56.03 106 GLU A CA 1
ATOM 834 C C . GLU A 1 106 ? 13.567 -4.948 -1.592 1.00 56.03 106 GLU A C 1
ATOM 836 O O . GLU A 1 106 ? 14.707 -5.396 -1.524 1.00 56.03 106 GLU A O 1
ATOM 841 N N . TYR A 1 107 ? 13.092 -4.137 -0.633 1.00 61.44 107 TYR A N 1
ATOM 842 C CA . TYR A 1 107 ? 13.846 -3.723 0.559 1.00 61.44 107 TYR A CA 1
ATOM 843 C C . TYR A 1 107 ? 13.868 -4.786 1.663 1.00 61.44 107 TYR A C 1
ATOM 845 O O . TYR A 1 107 ? 14.752 -4.747 2.515 1.00 61.44 107 TYR A O 1
ATOM 853 N N . THR A 1 108 ? 12.915 -5.722 1.660 1.00 72.06 108 THR A N 1
ATOM 854 C CA . THR A 1 108 ? 12.858 -6.833 2.617 1.00 72.06 108 THR A CA 1
ATOM 855 C C . THR A 1 108 ? 13.272 -8.142 1.954 1.00 72.06 108 THR A C 1
ATOM 857 O O . THR A 1 108 ? 12.925 -8.418 0.804 1.00 72.06 108 THR A O 1
ATOM 860 N N . THR A 1 109 ? 14.002 -8.972 2.696 1.00 76.88 109 THR A N 1
ATOM 861 C CA . THR A 1 109 ? 14.290 -10.360 2.312 1.00 76.88 109 THR A CA 1
ATOM 862 C C . THR A 1 109 ? 13.113 -11.294 2.587 1.00 76.88 109 THR A C 1
ATOM 864 O O . THR A 1 109 ? 13.107 -12.407 2.070 1.00 76.88 109 THR A O 1
ATOM 867 N N . ASP A 1 110 ? 12.124 -10.847 3.370 1.00 83.81 110 ASP A N 1
ATOM 868 C CA . ASP A 1 110 ? 10.916 -11.607 3.696 1.00 83.81 110 ASP A CA 1
ATOM 869 C C . ASP A 1 110 ? 9.645 -10.753 3.514 1.00 83.81 110 ASP A C 1
ATOM 871 O O . ASP A 1 110 ? 9.119 -10.161 4.462 1.00 83.81 110 ASP A O 1
ATOM 875 N N . PRO A 1 111 ? 9.141 -10.645 2.272 1.00 79.50 111 PRO A N 1
ATOM 876 C CA . PRO A 1 111 ? 7.907 -9.921 1.985 1.00 79.50 111 PRO A CA 1
ATOM 877 C C . PRO A 1 111 ? 6.664 -10.557 2.612 1.00 79.50 111 PRO A C 1
ATOM 879 O O . PRO A 1 111 ? 5.680 -9.855 2.833 1.00 79.50 111 PRO A O 1
ATOM 882 N N . GLN A 1 112 ? 6.690 -11.869 2.866 1.00 82.19 112 GLN A N 1
ATOM 883 C CA . GLN A 1 112 ? 5.548 -12.599 3.410 1.00 82.19 112 GLN A CA 1
ATOM 884 C C . GLN A 1 112 ? 5.345 -12.232 4.878 1.00 82.19 112 GLN A C 1
ATOM 886 O O . GLN A 1 112 ? 4.250 -11.821 5.254 1.00 82.19 112 GLN A O 1
ATOM 891 N N . HIS A 1 113 ? 6.422 -12.250 5.665 1.00 86.69 113 HIS A N 1
ATOM 892 C CA . HIS A 1 113 ? 6.382 -11.809 7.054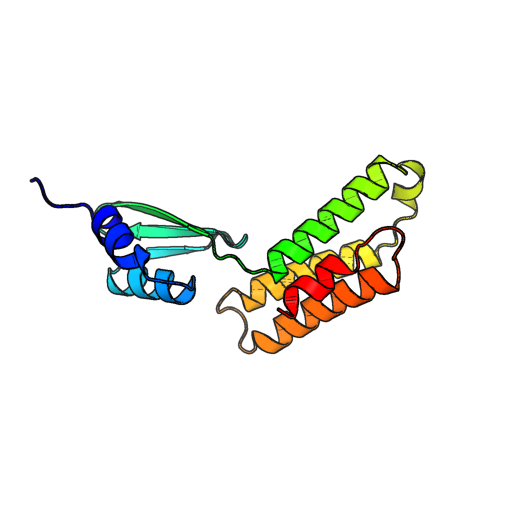 1.00 86.69 113 HIS A CA 1
ATOM 893 C C . HIS A 1 113 ? 5.884 -10.362 7.186 1.00 86.69 113 HIS A C 1
ATOM 895 O O . HIS A 1 113 ? 5.034 -10.064 8.020 1.00 86.69 113 HIS A O 1
ATOM 901 N N . CYS A 1 114 ? 6.345 -9.453 6.321 1.00 87.25 114 CYS A N 1
ATOM 902 C CA . CYS A 1 114 ? 5.864 -8.072 6.331 1.00 87.25 114 CYS A CA 1
ATOM 903 C C . CYS A 1 114 ? 4.347 -7.973 6.068 1.00 87.25 114 CYS A C 1
ATOM 905 O O . CYS A 1 114 ? 3.661 -7.195 6.730 1.00 87.25 114 CYS A O 1
ATOM 907 N N . ARG A 1 115 ? 3.797 -8.770 5.142 1.00 84.94 115 ARG A N 1
ATOM 908 C CA . ARG A 1 115 ? 2.342 -8.805 4.903 1.00 84.94 115 ARG A CA 1
ATOM 909 C C . ARG A 1 115 ? 1.580 -9.338 6.110 1.00 84.94 115 ARG A C 1
ATOM 911 O O . ARG A 1 115 ? 0.548 -8.774 6.457 1.00 84.94 115 ARG A O 1
ATOM 918 N N . GLU A 1 116 ? 2.093 -10.375 6.764 1.00 87.19 116 GLU A N 1
ATOM 919 C CA . GLU A 1 116 ? 1.479 -10.962 7.961 1.00 87.19 116 GLU A CA 1
ATOM 920 C C . GLU A 1 116 ? 1.439 -9.968 9.125 1.00 87.19 116 GLU A C 1
ATOM 922 O O . GLU A 1 116 ? 0.394 -9.803 9.749 1.00 87.19 116 GLU A O 1
ATOM 927 N N . VAL A 1 117 ? 2.533 -9.238 9.368 1.00 90.06 117 VAL A N 1
ATOM 928 C CA . VAL A 1 117 ? 2.578 -8.208 10.417 1.00 90.06 117 VAL A CA 1
ATOM 929 C C . VAL A 1 117 ? 1.587 -7.078 10.128 1.00 90.06 117 VAL A C 1
ATOM 931 O O . VAL A 1 117 ? 0.824 -6.688 11.010 1.00 90.06 117 VAL A O 1
ATOM 934 N N . ALA A 1 118 ? 1.546 -6.576 8.890 1.00 89.31 118 ALA A N 1
ATOM 935 C CA . ALA A 1 118 ? 0.580 -5.548 8.511 1.00 89.31 118 ALA A CA 1
ATOM 936 C C . ALA A 1 118 ? -0.875 -6.031 8.641 1.00 89.31 118 ALA A C 1
ATOM 938 O O . ALA A 1 118 ? -1.721 -5.287 9.130 1.00 89.31 118 ALA A O 1
ATOM 939 N N . THR A 1 119 ? -1.151 -7.281 8.261 1.00 88.62 119 THR A N 1
ATOM 940 C CA . THR A 1 119 ? -2.482 -7.893 8.396 1.00 88.62 119 THR A CA 1
ATOM 941 C C . THR A 1 119 ? -2.884 -8.003 9.865 1.00 88.62 119 THR A C 1
ATOM 943 O O . THR A 1 119 ? -3.964 -7.549 10.231 1.00 88.62 119 THR A O 1
ATOM 946 N N . SER A 1 120 ? -1.990 -8.499 10.726 1.00 90.69 120 SER A N 1
ATOM 947 C CA . SER A 1 120 ? -2.247 -8.622 12.165 1.00 90.69 120 SER A CA 1
ATOM 948 C C . SER A 1 120 ? -2.537 -7.269 12.820 1.00 90.69 120 SER A C 1
ATOM 950 O O . SER A 1 120 ? -3.426 -7.173 13.661 1.00 90.69 120 SER A O 1
ATOM 952 N N . HIS A 1 121 ? -1.851 -6.196 12.412 1.00 91.69 121 HIS A N 1
ATOM 953 C CA . HIS A 1 121 ? -2.166 -4.854 12.905 1.00 91.69 121 HIS A CA 1
ATOM 954 C C . HIS A 1 121 ? -3.573 -4.391 12.507 1.00 91.69 121 HIS A C 1
ATOM 956 O O . HIS A 1 121 ? -4.274 -3.821 13.340 1.00 91.69 121 HIS A O 1
ATOM 962 N N . LEU A 1 122 ? -4.012 -4.653 11.272 1.00 90.50 122 LEU A N 1
ATOM 963 C CA . LEU A 1 122 ? -5.374 -4.321 10.838 1.00 90.50 122 LEU A CA 1
ATOM 964 C C . LEU A 1 122 ? -6.440 -5.151 11.564 1.00 90.50 122 LEU A C 1
ATOM 966 O O . LEU A 1 122 ? -7.489 -4.616 11.926 1.00 90.50 122 LEU A O 1
ATOM 970 N N . GLU A 1 123 ? -6.173 -6.437 11.797 1.00 90.56 123 GLU A N 1
ATOM 971 C CA . GLU A 1 123 ? -7.056 -7.315 12.568 1.00 90.56 123 GLU A CA 1
ATOM 972 C C . GLU A 1 123 ? -7.215 -6.801 14.001 1.00 90.56 123 GLU A C 1
ATOM 974 O O . GLU A 1 123 ? -8.345 -6.527 14.411 1.00 90.56 123 GLU A O 1
ATOM 979 N N . ASN A 1 124 ? -6.106 -6.542 14.704 1.00 91.56 124 ASN A N 1
ATOM 980 C CA . ASN A 1 124 ? -6.117 -6.027 16.076 1.00 91.56 124 ASN A CA 1
ATOM 981 C C . ASN A 1 124 ? -6.868 -4.693 16.178 1.00 91.56 124 ASN A C 1
ATOM 983 O O . ASN A 1 124 ? -7.702 -4.527 17.060 1.00 91.56 124 ASN A O 1
ATOM 987 N N . LEU A 1 125 ? -6.658 -3.764 15.237 1.00 91.12 125 LEU A N 1
ATOM 988 C CA . LEU A 1 125 ? -7.403 -2.499 15.206 1.00 91.12 125 LEU A CA 1
ATOM 989 C C . LEU A 1 125 ? -8.919 -2.727 15.126 1.00 91.12 125 LEU A C 1
ATOM 991 O O . LEU A 1 125 ? -9.684 -2.065 15.828 1.00 91.12 125 LEU A O 1
ATOM 995 N N . SER A 1 126 ? -9.361 -3.679 14.301 1.00 89.56 126 SER A N 1
ATOM 996 C CA . SER A 1 126 ? -10.783 -4.008 14.151 1.00 89.56 126 SER A CA 1
ATOM 997 C C . SER A 1 126 ? -11.380 -4.769 15.343 1.00 89.56 126 SER A C 1
ATOM 999 O O . SER A 1 126 ? -12.596 -4.723 15.550 1.00 89.56 126 SER A O 1
ATOM 1001 N N . GLU A 1 127 ? -10.552 -5.477 16.114 1.00 89.25 127 GLU A N 1
ATOM 1002 C CA . GLU A 1 127 ? -10.962 -6.214 17.314 1.00 89.25 127 GLU A CA 1
ATOM 1003 C C . GLU A 1 127 ? -10.998 -5.324 18.558 1.00 89.25 127 GLU A C 1
ATOM 1005 O O . GLU A 1 127 ? -11.986 -5.358 19.295 1.00 89.25 127 GLU A O 1
ATOM 1010 N N . ASP A 1 128 ? -9.970 -4.497 18.748 1.00 90.31 128 ASP A N 1
ATOM 1011 C CA . ASP A 1 128 ? -9.797 -3.643 19.925 1.00 90.31 128 ASP A CA 1
ATOM 1012 C C . ASP A 1 128 ? -10.618 -2.349 19.832 1.00 90.31 128 ASP A C 1
ATOM 1014 O O . ASP A 1 128 ? -11.109 -1.841 20.844 1.00 90.31 128 ASP A O 1
ATOM 1018 N N . TYR A 1 129 ? -10.818 -1.823 18.616 1.00 89.69 129 TYR A N 1
ATOM 1019 C CA . TYR A 1 129 ? -11.548 -0.572 18.379 1.00 89.69 129 TYR A CA 1
ATOM 1020 C C . TYR A 1 129 ? -12.665 -0.726 17.326 1.00 89.69 129 TYR A C 1
ATOM 1022 O O . TYR A 1 129 ? -12.703 0.015 16.336 1.00 89.69 129 TYR A O 1
ATOM 1030 N N . PRO A 1 130 ? -13.635 -1.638 17.536 1.00 90.06 130 PRO A N 1
ATOM 1031 C CA . PRO A 1 130 ? -14.712 -1.915 16.580 1.00 90.06 130 PRO A CA 1
ATOM 1032 C C . PRO A 1 130 ? -15.674 -0.735 16.366 1.00 90.06 130 PRO A C 1
ATOM 1034 O O . PRO A 1 130 ? -16.445 -0.726 15.410 1.00 90.06 130 PRO A O 1
ATOM 1037 N N . GLN A 1 131 ? -15.661 0.258 17.260 1.00 87.94 131 GLN A N 1
ATOM 1038 C CA . GLN A 1 131 ? -16.399 1.514 17.111 1.00 87.94 131 GLN A CA 1
ATOM 1039 C C . GLN A 1 131 ? -15.772 2.470 16.086 1.00 87.94 131 GLN A C 1
ATOM 1041 O O . GLN A 1 131 ? -16.440 3.407 15.657 1.00 87.94 131 GLN A O 1
ATOM 1046 N N . ILE A 1 132 ? -14.503 2.247 15.724 1.00 88.75 132 ILE A N 1
ATOM 1047 C CA . ILE A 1 132 ? -13.752 3.063 14.765 1.00 88.75 132 ILE A CA 1
ATOM 1048 C C . ILE A 1 132 ? -13.551 2.286 13.463 1.00 88.75 132 ILE A C 1
ATOM 1050 O O . ILE A 1 132 ? -13.858 2.814 12.399 1.00 88.75 132 ILE A O 1
ATOM 1054 N N . PHE A 1 133 ? -13.066 1.041 13.542 1.00 91.44 133 PHE A N 1
ATOM 1055 C CA . PHE A 1 133 ? -12.578 0.313 12.368 1.00 91.44 133 PHE A CA 1
ATOM 1056 C C . PHE A 1 133 ? -13.506 -0.807 11.902 1.00 91.44 133 PHE A C 1
ATOM 1058 O O . PHE A 1 133 ? -14.018 -1.604 12.692 1.00 91.44 133 PHE A O 1
ATOM 1065 N N . SER A 1 134 ? -13.674 -0.928 10.584 1.00 84.06 134 SER A N 1
ATOM 1066 C CA . SER A 1 134 ? -14.455 -2.006 9.984 1.00 84.06 134 SER A CA 1
ATOM 1067 C C . SER A 1 134 ? -13.655 -3.301 9.855 1.00 84.06 134 SER A C 1
ATOM 1069 O O . SER A 1 134 ? -12.565 -3.332 9.285 1.00 84.06 134 SER A O 1
ATOM 1071 N N . LYS A 1 135 ? -14.272 -4.436 10.220 1.00 79.38 135 LYS A N 1
ATOM 1072 C CA . LYS A 1 135 ? -13.728 -5.785 9.943 1.00 79.38 135 LYS A CA 1
ATOM 1073 C C . LYS A 1 135 ? -13.526 -6.079 8.451 1.00 79.38 135 LYS A C 1
ATOM 1075 O O . LYS A 1 135 ? -12.860 -7.048 8.092 1.00 79.38 135 LYS A O 1
ATOM 1080 N N . LYS A 1 136 ? -14.122 -5.275 7.564 1.00 73.75 136 LYS A N 1
ATOM 1081 C CA . LYS A 1 136 ? -13.995 -5.445 6.112 1.00 73.75 136 LYS A CA 1
ATOM 1082 C C . LYS A 1 136 ? -12.574 -5.190 5.620 1.00 73.75 136 LYS A C 1
ATOM 1084 O O . LYS A 1 136 ? -12.180 -5.842 4.660 1.00 73.75 136 LYS A O 1
ATOM 1089 N N . ASN A 1 137 ? -11.817 -4.313 6.276 1.00 68.19 137 ASN A N 1
ATOM 1090 C CA . ASN A 1 137 ? -10.495 -3.910 5.795 1.00 68.19 137 ASN A CA 1
ATOM 1091 C C . ASN A 1 137 ? -9.471 -5.026 6.047 1.00 68.19 137 ASN A C 1
ATOM 1093 O O . ASN A 1 137 ? -8.729 -5.377 5.140 1.00 68.19 137 ASN A O 1
ATOM 1097 N N . ALA A 1 138 ? -9.536 -5.694 7.204 1.00 61.72 138 ALA A N 1
ATOM 1098 C CA . ALA A 1 138 ? -8.753 -6.903 7.481 1.00 61.72 138 ALA A CA 1
ATOM 1099 C C . ALA A 1 138 ? -9.128 -8.091 6.565 1.00 61.72 138 ALA A C 1
ATOM 1101 O O . ALA A 1 138 ? -8.262 -8.796 6.057 1.00 61.72 138 ALA A O 1
ATOM 1102 N N . ALA A 1 139 ? -10.422 -8.303 6.289 1.00 57.78 139 ALA A N 1
ATOM 1103 C CA . ALA A 1 139 ? -10.887 -9.449 5.497 1.00 57.78 139 ALA A CA 1
ATOM 1104 C C . ALA A 1 139 ? -10.654 -9.322 3.976 1.00 57.78 139 ALA A C 1
ATOM 1106 O O . ALA A 1 139 ? -10.665 -10.324 3.256 1.00 57.78 139 ALA A O 1
ATOM 1107 N N . ARG A 1 140 ? -10.479 -8.098 3.466 1.00 58.16 140 ARG A N 1
ATOM 1108 C CA . ARG A 1 140 ? -10.272 -7.814 2.036 1.00 58.16 140 ARG A CA 1
ATOM 1109 C C . ARG A 1 140 ? -8.919 -8.314 1.514 1.00 58.16 140 ARG A C 1
ATOM 1111 O O . ARG A 1 140 ? -8.778 -8.492 0.311 1.00 58.16 140 ARG A O 1
ATOM 1118 N N . GLU A 1 141 ? -8.003 -8.614 2.429 1.00 52.72 141 GLU A N 1
ATOM 1119 C CA . GLU A 1 141 ? -6.625 -9.056 2.187 1.00 52.72 141 GLU A CA 1
ATOM 1120 C C . GLU A 1 141 ? -6.451 -10.558 2.059 1.00 52.72 141 GLU A C 1
ATOM 1122 O O . GLU A 1 141 ? -5.475 -11.042 1.488 1.00 52.72 141 GLU A O 1
ATOM 1127 N N . LEU A 1 142 ? -7.420 -11.301 2.586 1.00 46.34 142 LEU A N 1
ATOM 1128 C CA . LEU A 1 142 ? -7.431 -12.757 2.568 1.00 46.34 142 LEU A CA 1
ATOM 1129 C C . LEU A 1 142 ? -8.005 -13.331 1.254 1.00 46.34 142 LEU A C 1
ATOM 1131 O O . LEU A 1 142 ? -8.048 -14.552 1.107 1.00 46.34 142 LEU A O 1
ATOM 1135 N N . ASN A 1 143 ? -8.448 -12.481 0.312 1.00 41.19 143 ASN A N 1
ATOM 1136 C CA . ASN A 1 143 ? -9.065 -12.851 -0.978 1.00 41.19 143 ASN A CA 1
ATOM 1137 C C . ASN A 1 143 ? -8.291 -12.304 -2.185 1.00 41.19 143 ASN A C 1
ATOM 1139 O O . ASN A 1 143 ? -8.271 -13.006 -3.224 1.00 41.19 143 ASN A O 1
#